Protein AF-A0A1Y0GZU6-F1 (afdb_monomer_lite)

Radius of gyration: 21.4 Å; chains: 1; bounding box: 48×25×56 Å

pLDDT: mean 76.2, std 15.2, range [35.03, 96.12]

Sequence (115 aa):
MNQADWQPNSLERTCLTHLDSPENWENILKRPIPPQTQVLPWTPFLKIFGFNLFLFTVVLGALLSVILVGTSGPQALAEDLPILIGFILISATGVAAYSTHLYRRSWNRRAKSLN

Foldseek 3Di:
DDDPPDDDDPVRLVVLVLCPDQVSVCVPVVDGDDPLPDQDDCVVLVVQLVVQLVVQLVVLVVVVCVVCCVPPNPVSCVVCVVVSSVVSNVVSNVVSVVVSVVVSVVVSVVNVVSD

Secondary structure (DSSP, 8-state):
---------HHHHHHHHHHHSHHHHHHHHSSPPPPTT----SGGGHHHHHHHHHHHHHHHHHHHHHHHHHHHHHHHHHHSHHHHHHHHHHHHHHHHHHHHHHHHHHHHHHTTTT-

Structure (mmCIF, N/CA/C/O backbone):
data_AF-A0A1Y0GZU6-F1
#
_entry.id   AF-A0A1Y0GZU6-F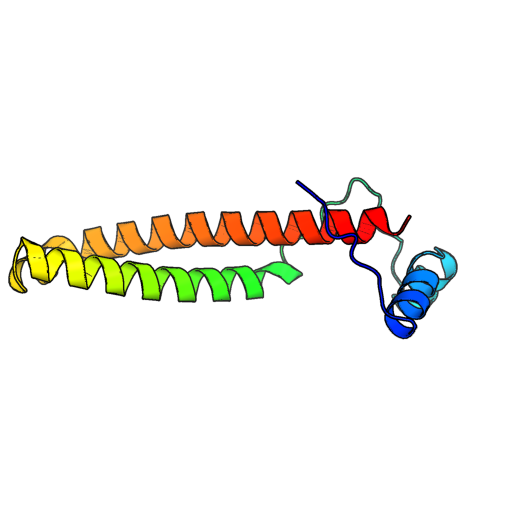1
#
loop_
_atom_site.group_PDB
_atom_site.id
_atom_site.type_symbol
_atom_site.label_atom_id
_atom_site.label_alt_id
_atom_site.label_comp_id
_atom_site.label_asym_id
_atom_site.label_entity_id
_atom_site.label_seq_id
_atom_site.pdbx_PDB_ins_code
_atom_site.Cartn_x
_atom_site.Cartn_y
_atom_site.Cartn_z
_atom_site.occupancy
_atom_site.B_iso_or_equiv
_atom_site.auth_seq_id
_atom_site.auth_comp_id
_atom_site.auth_asym_id
_atom_site.auth_atom_id
_atom_site.pdbx_PDB_model_num
ATOM 1 N N . MET A 1 1 ? -25.570 6.886 -4.836 1.00 35.03 1 MET A N 1
ATOM 2 C CA . MET A 1 1 ? -24.750 5.658 -4.728 1.00 35.03 1 MET A CA 1
ATOM 3 C C . MET A 1 1 ? -25.391 4.802 -3.656 1.00 35.03 1 MET A C 1
ATOM 5 O O . MET A 1 1 ? -25.362 5.208 -2.502 1.00 35.03 1 MET A O 1
ATOM 9 N N . ASN A 1 2 ? -26.035 3.700 -4.039 1.00 37.97 2 ASN A N 1
ATOM 10 C CA . ASN A 1 2 ? -26.651 2.783 -3.083 1.00 37.97 2 ASN A CA 1
ATOM 11 C C . ASN A 1 2 ? -25.528 2.153 -2.257 1.00 37.97 2 ASN A C 1
ATOM 13 O O . ASN A 1 2 ? -24.715 1.400 -2.794 1.00 37.97 2 ASN A O 1
ATOM 17 N N . GLN A 1 3 ? -25.428 2.530 -0.981 1.00 38.47 3 GLN A N 1
ATOM 18 C CA . GLN A 1 3 ? -24.641 1.769 -0.022 1.00 38.47 3 GLN A CA 1
ATOM 19 C C . GLN A 1 3 ? -25.311 0.400 0.043 1.00 38.47 3 GLN A C 1
ATOM 21 O O . GLN A 1 3 ? -26.464 0.298 0.443 1.00 38.47 3 GLN A O 1
ATOM 26 N N . ALA A 1 4 ? -24.641 -0.635 -0.464 1.00 49.12 4 ALA A N 1
ATOM 27 C CA . ALA A 1 4 ? -25.049 -1.992 -0.157 1.00 49.12 4 ALA A CA 1
ATOM 28 C C . ALA A 1 4 ? -24.860 -2.140 1.352 1.00 49.12 4 ALA A C 1
ATOM 30 O O . ALA A 1 4 ? -23.721 -2.224 1.821 1.00 49.12 4 ALA A O 1
ATOM 31 N N . ASP A 1 5 ? -25.965 -2.059 2.090 1.00 56.31 5 ASP A N 1
ATOM 32 C CA . ASP A 1 5 ? -25.990 -2.291 3.524 1.00 56.31 5 ASP A CA 1
ATOM 33 C C . ASP A 1 5 ? -25.448 -3.694 3.754 1.00 56.31 5 ASP A C 1
ATOM 35 O O . ASP A 1 5 ? -26.071 -4.703 3.421 1.00 56.31 5 ASP A O 1
ATOM 39 N N . TRP A 1 6 ? -24.212 -3.754 4.238 1.00 65.50 6 TRP A N 1
ATOM 40 C CA . TRP A 1 6 ? -23.612 -5.008 4.639 1.00 65.50 6 TRP A CA 1
ATOM 41 C C . TRP A 1 6 ? -24.480 -5.587 5.755 1.00 65.50 6 TRP A C 1
ATOM 43 O O . TRP A 1 6 ? -24.621 -4.975 6.812 1.00 65.50 6 TRP A O 1
ATOM 53 N N . GLN A 1 7 ? -25.077 -6.751 5.504 1.00 67.94 7 GLN A N 1
ATOM 54 C CA . GLN A 1 7 ? -25.841 -7.474 6.508 1.00 67.94 7 GLN A CA 1
ATOM 55 C C . GLN A 1 7 ? -24.991 -8.622 7.055 1.00 67.94 7 GLN A C 1
ATOM 57 O O . GLN A 1 7 ? -24.665 -9.534 6.290 1.00 67.94 7 GLN A O 1
ATOM 62 N N . PRO A 1 8 ? -24.627 -8.603 8.350 1.00 69.56 8 PRO A N 1
ATOM 63 C CA . PRO A 1 8 ? -23.884 -9.698 8.949 1.00 69.56 8 PRO A CA 1
ATOM 64 C C . PRO A 1 8 ? -24.717 -10.981 8.943 1.00 69.56 8 PRO A C 1
ATOM 66 O O . PRO A 1 8 ? -25.938 -10.957 9.183 1.00 69.56 8 PRO A O 1
ATOM 69 N N . ASN A 1 9 ? -24.044 -12.107 8.705 1.00 80.38 9 ASN A N 1
ATOM 70 C CA . ASN A 1 9 ? -24.651 -13.429 8.855 1.00 80.38 9 ASN A CA 1
ATOM 71 C C . ASN A 1 9 ? -25.014 -13.696 10.333 1.00 80.38 9 ASN A C 1
ATOM 73 O O . ASN A 1 9 ? -24.649 -12.931 11.224 1.00 80.38 9 ASN A O 1
ATOM 77 N N . SER A 1 10 ? -25.777 -14.754 10.620 1.00 75.38 10 SER A N 1
ATOM 78 C CA . SER A 1 10 ? -26.272 -15.018 11.982 1.00 75.38 10 SER A CA 1
ATOM 79 C C . SER A 1 10 ? -25.149 -15.179 13.010 1.00 75.38 10 SER A C 1
ATOM 81 O O . SER A 1 10 ? -25.259 -14.652 14.113 1.00 75.38 10 SER A O 1
ATOM 83 N N . LEU A 1 11 ? -24.056 -15.842 12.633 1.00 70.50 11 LEU A N 1
ATOM 84 C CA . LEU A 1 11 ? -22.903 -16.070 13.500 1.00 70.50 11 LEU A CA 1
ATOM 85 C C . LEU A 1 11 ? -22.123 -14.774 13.751 1.00 70.50 11 LEU A C 1
ATOM 87 O O . LEU A 1 11 ? -21.788 -14.468 14.892 1.00 70.50 11 LEU A O 1
ATOM 91 N N . GLU A 1 12 ? -21.910 -13.971 12.708 1.00 63.81 12 GLU A N 1
ATOM 92 C CA . GLU A 1 12 ? -21.343 -12.626 12.809 1.00 63.81 12 GLU A CA 1
ATOM 93 C C . GLU A 1 12 ? -22.200 -11.755 13.719 1.00 63.81 12 GLU A C 1
ATOM 95 O O . GLU A 1 12 ? -21.669 -11.114 14.613 1.00 63.81 12 GLU A O 1
ATOM 100 N N . ARG A 1 13 ? -23.526 -11.779 13.565 1.00 71.69 13 ARG A N 1
ATOM 101 C CA . ARG A 1 13 ? -24.443 -10.995 14.394 1.00 71.69 13 ARG A CA 1
ATOM 102 C C . ARG A 1 13 ? -24.331 -11.375 15.869 1.00 71.69 13 ARG A C 1
ATOM 104 O O . ARG A 1 13 ? -24.220 -10.479 16.693 1.00 71.69 13 ARG A O 1
ATOM 111 N N . THR A 1 14 ? -24.274 -12.671 16.187 1.00 67.88 14 THR A N 1
ATOM 112 C CA . THR A 1 14 ? -24.058 -13.164 17.557 1.00 67.88 14 THR A CA 1
ATOM 113 C C . THR A 1 14 ? -22.707 -12.714 18.116 1.00 67.88 14 THR A C 1
ATOM 115 O O . THR A 1 14 ? -22.647 -12.183 19.226 1.00 67.88 14 THR A O 1
ATOM 118 N N . CYS A 1 15 ? -21.625 -12.863 17.345 1.00 63.03 15 CYS A N 1
ATOM 119 C CA . CYS A 1 15 ? -20.302 -12.381 17.741 1.00 63.03 15 CYS A CA 1
ATOM 120 C C . CYS A 1 15 ? -20.290 -10.866 17.979 1.00 63.03 15 CYS A C 1
ATOM 122 O O . CYS A 1 15 ? -19.686 -10.415 18.944 1.00 63.03 15 CYS A O 1
ATOM 124 N N . LEU A 1 16 ? -20.980 -10.094 17.142 1.00 64.12 16 LEU A N 1
ATOM 125 C CA . LEU A 1 16 ? -21.065 -8.639 17.248 1.00 64.12 16 LEU A CA 1
ATOM 126 C C . LEU A 1 16 ? -21.894 -8.208 18.464 1.00 64.12 16 LEU A C 1
ATOM 128 O O . LEU A 1 16 ? -21.409 -7.404 19.246 1.00 64.12 16 LEU A O 1
ATOM 132 N N . THR A 1 17 ? -23.034 -8.849 18.744 1.00 65.56 17 THR A N 1
ATOM 133 C CA . THR A 1 17 ? -23.800 -8.593 19.980 1.00 65.56 17 THR A CA 1
ATOM 134 C C . THR A 1 17 ? -23.023 -8.925 21.256 1.00 65.56 17 THR A C 1
ATOM 136 O O . THR A 1 17 ? -23.220 -8.288 22.290 1.00 65.56 17 THR A O 1
ATOM 139 N N . HIS A 1 18 ? -22.115 -9.906 21.211 1.00 62.78 18 HIS A N 1
ATOM 140 C CA . HIS A 1 18 ? -21.206 -10.171 22.328 1.00 62.78 18 HIS A CA 1
ATOM 141 C C . HIS A 1 18 ? -20.081 -9.135 22.437 1.00 62.78 18 HIS A C 1
ATOM 143 O O . HIS A 1 18 ? -19.516 -8.978 23.512 1.00 62.78 18 HIS A O 1
ATOM 149 N N . LEU A 1 19 ? -19.759 -8.418 21.365 1.00 57.75 19 LEU A N 1
ATOM 150 C CA . LEU A 1 19 ? -18.779 -7.335 21.374 1.00 57.75 19 LEU A CA 1
ATOM 151 C C . LEU A 1 19 ? -19.410 -5.975 21.737 1.00 57.75 19 LEU A C 1
ATOM 153 O O . LEU A 1 19 ? -18.697 -5.107 22.231 1.00 57.75 19 LEU A O 1
ATOM 157 N N . ASP A 1 20 ? -20.723 -5.805 21.562 1.00 59.88 20 ASP A N 1
ATOM 158 C CA . ASP A 1 20 ? -21.439 -4.558 21.884 1.00 59.88 20 ASP A CA 1
ATOM 159 C C . ASP A 1 20 ? -21.714 -4.368 23.383 1.00 59.88 20 ASP A C 1
ATOM 161 O O . ASP A 1 20 ? -21.888 -3.242 23.849 1.00 59.88 20 ASP A O 1
ATOM 165 N N . SER A 1 21 ? -21.741 -5.447 24.173 1.00 64.69 21 SER A N 1
ATOM 166 C CA . SER A 1 21 ? -21.846 -5.325 25.631 1.00 64.69 21 SER A CA 1
ATOM 167 C C . SER A 1 21 ? -20.476 -4.968 26.227 1.00 64.69 21 SER A C 1
ATOM 169 O O . SER A 1 21 ? -19.533 -5.743 26.051 1.00 64.69 21 SER A O 1
ATOM 171 N N . PRO A 1 22 ? -20.351 -3.856 26.982 1.00 61.22 22 PRO A N 1
ATOM 172 C CA . PRO A 1 22 ? -19.117 -3.497 27.684 1.00 61.22 22 PRO A CA 1
ATOM 173 C C . PRO A 1 22 ? -18.596 -4.615 28.583 1.00 61.22 22 PRO A C 1
ATOM 175 O O . PRO A 1 22 ? -17.398 -4.892 28.580 1.00 61.22 22 PRO A O 1
ATOM 178 N N . GLU A 1 23 ? -19.503 -5.307 29.276 1.00 64.56 23 GLU A N 1
ATOM 179 C CA . GLU A 1 23 ? -19.167 -6.447 30.128 1.00 64.56 23 GLU A CA 1
ATOM 180 C C . GLU A 1 23 ? -18.656 -7.635 29.312 1.00 64.56 23 GLU A C 1
ATOM 182 O O . GLU A 1 23 ? -17.663 -8.254 29.684 1.00 64.56 23 GLU A O 1
ATOM 187 N N . ASN A 1 24 ? -19.288 -7.966 28.183 1.00 66.50 24 ASN A N 1
ATOM 188 C CA . ASN A 1 24 ? -18.835 -9.091 27.361 1.00 66.50 24 ASN A CA 1
ATOM 189 C C . ASN A 1 24 ? -17.532 -8.775 26.621 1.00 66.50 24 ASN A C 1
ATOM 191 O O . ASN A 1 24 ? -16.664 -9.640 26.530 1.00 66.50 24 ASN A O 1
ATOM 195 N N . TRP A 1 25 ? -17.352 -7.545 26.139 1.00 63.00 25 TRP A N 1
ATOM 196 C CA . TRP A 1 25 ? -16.103 -7.097 25.530 1.00 63.00 25 TRP A CA 1
ATOM 197 C C . TRP A 1 25 ? -14.941 -7.204 26.521 1.00 63.00 25 TRP A C 1
ATOM 199 O O . TRP A 1 25 ? -13.899 -7.781 26.199 1.00 63.00 25 TRP A O 1
ATOM 209 N N . GLU A 1 26 ? -15.131 -6.720 27.750 1.00 68.25 26 GLU A N 1
ATOM 210 C CA . GLU A 1 26 ? -14.127 -6.828 28.806 1.00 68.25 26 GLU A CA 1
ATOM 211 C C . GLU A 1 26 ? -13.902 -8.286 29.234 1.00 68.25 26 GLU A C 1
ATOM 213 O O . GLU A 1 26 ? -12.757 -8.707 29.377 1.00 68.25 26 GLU A O 1
ATOM 218 N N . ASN A 1 27 ? -14.949 -9.107 29.330 1.00 70.38 27 ASN A N 1
ATOM 219 C CA . ASN A 1 27 ? -14.817 -10.523 29.687 1.00 70.38 27 ASN A CA 1
ATOM 220 C C . ASN A 1 27 ? -14.109 -11.362 28.607 1.00 70.38 27 ASN A C 1
ATOM 222 O O . ASN A 1 27 ? -13.309 -12.241 28.934 1.00 70.38 27 ASN A O 1
ATOM 226 N N . ILE A 1 28 ? -14.371 -11.098 27.323 1.00 64.56 28 ILE A N 1
ATOM 227 C CA . ILE A 1 28 ? -13.819 -11.867 26.195 1.00 64.56 28 ILE A CA 1
ATOM 228 C C . ILE A 1 28 ? -12.404 -11.393 25.853 1.00 64.56 28 ILE A C 1
ATOM 230 O O . ILE A 1 28 ? -11.499 -12.206 25.658 1.00 64.56 28 ILE A O 1
ATOM 234 N N . LEU A 1 29 ? -12.200 -10.076 25.764 1.00 62.03 29 LEU A N 1
ATOM 235 C CA . LEU A 1 29 ? -10.951 -9.485 25.279 1.00 62.03 29 LEU A CA 1
ATOM 236 C C . LEU A 1 29 ? -10.038 -8.990 26.405 1.00 62.03 29 LEU A C 1
ATOM 238 O O . LEU A 1 29 ? -8.890 -8.638 26.121 1.00 62.03 29 LEU A O 1
ATOM 242 N N . LYS A 1 30 ? -10.508 -8.980 27.664 1.00 69.62 30 LYS A N 1
ATOM 243 C CA . LYS A 1 30 ? -9.780 -8.485 28.851 1.00 69.62 30 LYS A CA 1
ATOM 244 C C . LYS A 1 30 ? -9.247 -7.065 28.664 1.00 69.62 30 LYS A C 1
ATOM 246 O O . LYS A 1 30 ? -8.134 -6.744 29.083 1.00 69.62 30 LYS A O 1
ATOM 251 N N . ARG A 1 31 ? -10.003 -6.235 27.940 1.00 58.84 31 ARG A N 1
ATOM 252 C CA . ARG A 1 31 ? -9.632 -4.869 27.550 1.00 58.84 31 ARG A CA 1
ATOM 253 C C . ARG A 1 31 ? -10.863 -3.964 27.573 1.00 58.84 31 ARG A C 1
ATOM 255 O O . ARG A 1 31 ? -11.935 -4.443 27.220 1.00 58.84 31 ARG A O 1
ATOM 262 N N . PRO A 1 32 ? -10.718 -2.669 27.905 1.00 62.25 32 PRO A N 1
ATOM 263 C CA . PRO A 1 32 ? -11.825 -1.719 27.846 1.00 62.25 32 PRO A CA 1
ATOM 264 C C . PRO A 1 32 ? -12.289 -1.490 26.399 1.00 62.25 32 PRO A C 1
ATOM 266 O O . PRO A 1 32 ? -11.489 -1.587 25.459 1.00 62.25 32 PRO A O 1
ATOM 269 N N . ILE A 1 33 ? -13.574 -1.163 26.217 1.00 61.75 33 ILE A N 1
ATOM 270 C CA . ILE A 1 33 ? -14.100 -0.715 24.919 1.00 61.75 33 ILE A CA 1
ATOM 271 C C . ILE A 1 33 ? -13.358 0.568 24.512 1.00 61.75 33 ILE A C 1
ATOM 273 O O . ILE A 1 33 ? -13.329 1.531 25.286 1.00 61.75 33 ILE A O 1
ATOM 277 N N . PRO A 1 34 ? -12.742 0.616 23.317 1.00 57.06 34 PRO A N 1
ATOM 278 C CA . PRO A 1 34 ? -12.058 1.816 22.867 1.00 57.06 34 PRO A CA 1
ATOM 279 C C . PRO A 1 34 ? -13.077 2.949 22.641 1.00 57.06 34 PRO A C 1
ATOM 281 O O . PRO A 1 34 ? -14.099 2.728 21.988 1.00 57.06 34 PRO A O 1
ATOM 284 N N . PRO A 1 35 ? -12.829 4.176 23.141 1.00 59.47 35 PRO A N 1
ATOM 285 C CA . PRO A 1 35 ? -13.713 5.313 22.905 1.00 59.47 35 PRO A CA 1
ATOM 286 C C . PRO A 1 35 ? -13.910 5.559 21.407 1.00 59.47 35 PRO A C 1
ATOM 288 O O . PRO A 1 35 ? -12.996 5.369 20.606 1.00 59.47 35 PRO A O 1
ATOM 291 N N . GLN A 1 36 ? -15.085 6.061 21.013 1.00 54.53 36 GLN A N 1
ATOM 292 C CA . GLN A 1 36 ? -15.426 6.306 19.603 1.00 54.53 36 GLN A CA 1
ATOM 293 C C . GLN A 1 36 ? -14.444 7.254 18.882 1.00 54.53 36 GLN A C 1
ATOM 295 O O . GLN A 1 36 ? -14.406 7.302 17.652 1.00 54.53 36 GLN A O 1
ATOM 300 N N . THR A 1 37 ? -13.621 8.004 19.608 1.00 55.16 37 THR A N 1
ATOM 301 C CA . THR A 1 37 ? -12.568 8.873 19.065 1.00 55.16 37 THR A CA 1
ATOM 302 C C . THR A 1 37 ? -11.258 8.139 18.762 1.00 55.16 37 THR A C 1
ATOM 304 O O . THR A 1 37 ? -10.434 8.656 18.005 1.00 55.16 37 THR A O 1
ATOM 307 N N . GLN A 1 38 ? -11.055 6.925 19.283 1.00 57.66 38 GLN A N 1
ATOM 308 C CA . GLN A 1 38 ? -9.854 6.139 19.028 1.00 57.66 38 GLN A CA 1
ATOM 309 C C . GLN A 1 38 ? -9.905 5.519 17.635 1.00 57.66 38 GLN A C 1
ATOM 311 O O . GLN A 1 38 ? -10.569 4.522 17.359 1.00 57.66 38 GLN A O 1
ATOM 316 N N . VAL A 1 39 ? -9.157 6.131 16.723 1.00 61.38 39 VAL A N 1
ATOM 317 C CA . VAL A 1 39 ? -8.823 5.525 15.439 1.00 61.38 39 VAL A CA 1
ATOM 318 C C . VAL A 1 39 ? -7.943 4.306 15.731 1.00 61.38 39 VAL A C 1
ATOM 320 O O . VAL A 1 39 ? -6.859 4.485 16.287 1.00 61.38 39 VAL A O 1
ATOM 323 N N . LEU A 1 40 ? -8.368 3.094 15.337 1.00 66.75 40 LEU A N 1
ATOM 324 C CA . LEU A 1 40 ? -7.591 1.856 15.539 1.00 66.75 40 LEU A CA 1
ATOM 325 C C . LEU A 1 40 ? -6.106 2.080 15.212 1.00 66.75 40 LEU A C 1
ATOM 327 O O . LEU A 1 40 ? -5.833 2.711 14.192 1.00 66.75 40 LEU A O 1
ATOM 331 N N . PRO A 1 41 ? -5.136 1.623 16.017 1.00 72.25 41 PRO A N 1
ATOM 332 C CA . PRO A 1 41 ? -3.719 1.880 15.752 1.00 72.25 41 PRO A CA 1
ATOM 333 C C . PRO A 1 41 ? -3.278 1.282 14.403 1.00 72.25 41 PRO A C 1
ATOM 335 O O . PRO A 1 41 ? -3.944 0.409 13.853 1.00 72.25 41 PRO A O 1
ATOM 338 N N . TRP A 1 42 ? -2.157 1.751 13.843 1.00 74.94 42 TRP A N 1
ATOM 339 C CA . TRP A 1 42 ? -1.628 1.242 12.562 1.00 74.94 42 TRP A CA 1
ATOM 340 C C . TRP A 1 42 ? -1.023 -0.165 12.660 1.00 74.94 42 TRP A C 1
ATOM 342 O O . TRP A 1 42 ? -0.909 -0.849 11.647 1.00 74.94 42 TRP A O 1
ATOM 352 N N . THR A 1 43 ? -0.669 -0.617 13.864 1.00 79.88 43 THR A N 1
ATOM 353 C CA . THR A 1 43 ? -0.058 -1.927 14.153 1.00 79.88 43 THR A CA 1
ATOM 354 C C . THR A 1 43 ? -0.737 -3.126 13.479 1.00 79.88 43 THR A C 1
ATOM 356 O O . THR A 1 43 ? -0.037 -3.866 12.791 1.00 79.88 43 THR A O 1
ATOM 359 N N . PRO A 1 44 ? -2.065 -3.333 13.571 1.00 78.12 44 PRO A N 1
ATOM 360 C CA . PRO A 1 44 ? -2.735 -4.427 12.858 1.00 78.12 44 PRO A CA 1
ATOM 361 C C . PRO A 1 44 ? -2.728 -4.267 11.329 1.00 78.12 44 PRO A C 1
ATOM 363 O O . PRO A 1 44 ? -2.806 -5.259 10.607 1.00 78.12 44 PRO A O 1
ATOM 366 N N . PHE A 1 45 ? -2.604 -3.039 10.819 1.00 85.44 45 PHE A N 1
ATOM 367 C CA . PHE A 1 45 ? -2.642 -2.739 9.385 1.00 85.44 45 PHE A CA 1
ATOM 368 C C . PHE A 1 45 ? -1.261 -2.762 8.717 1.00 85.44 45 PHE A C 1
ATOM 370 O O . PHE A 1 45 ? -1.191 -2.731 7.492 1.00 85.44 45 PHE A O 1
ATOM 377 N N . LEU A 1 46 ? -0.168 -2.868 9.482 1.00 87.50 46 LEU A N 1
ATOM 378 C CA . LEU A 1 46 ? 1.202 -2.916 8.950 1.00 87.50 46 LEU A CA 1
ATOM 379 C C . LEU A 1 46 ? 1.417 -4.068 7.960 1.00 87.50 46 LEU A C 1
ATOM 381 O O . LEU A 1 46 ? 2.075 -3.880 6.941 1.00 87.50 46 LEU A O 1
ATOM 385 N N . LYS A 1 47 ? 0.812 -5.236 8.208 1.00 87.81 47 LYS A N 1
ATOM 386 C CA . LYS A 1 47 ? 0.871 -6.376 7.274 1.00 87.81 47 LYS A CA 1
ATOM 387 C C . LYS A 1 47 ? 0.181 -6.063 5.943 1.00 87.81 47 LYS A C 1
ATOM 389 O O . L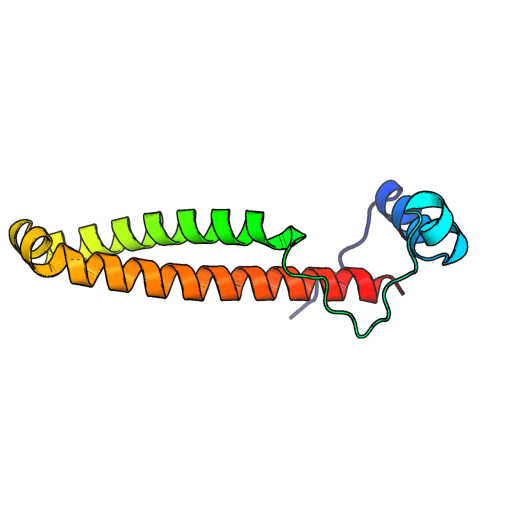YS A 1 47 ? 0.698 -6.405 4.887 1.00 87.81 47 LYS A O 1
ATOM 394 N N . ILE A 1 48 ? -0.963 -5.380 6.001 1.00 87.44 48 ILE A N 1
ATOM 395 C CA . ILE A 1 48 ? -1.741 -4.975 4.822 1.00 87.44 48 ILE A CA 1
ATOM 396 C C . ILE A 1 48 ? -0.987 -3.899 4.041 1.00 87.44 48 ILE A C 1
ATOM 398 O O . ILE A 1 48 ? -0.891 -3.979 2.820 1.00 87.44 48 ILE A O 1
ATOM 402 N N . PHE A 1 49 ? -0.397 -2.932 4.746 1.00 90.81 49 PHE A N 1
ATOM 403 C CA . PHE A 1 49 ? 0.476 -1.932 4.146 1.00 90.81 49 PHE A CA 1
ATOM 404 C C . PHE A 1 49 ? 1.659 -2.581 3.423 1.00 90.81 49 PHE A C 1
ATOM 406 O O . PHE A 1 49 ? 1.877 -2.280 2.256 1.00 90.81 49 PHE A O 1
ATOM 413 N N . GLY A 1 50 ? 2.374 -3.506 4.074 1.00 92.19 50 GLY A N 1
ATOM 414 C CA . GLY A 1 50 ? 3.506 -4.210 3.467 1.00 92.19 50 GLY A CA 1
ATOM 415 C C . GLY A 1 50 ? 3.112 -5.009 2.222 1.00 92.19 50 GLY A C 1
ATOM 416 O O . GLY A 1 50 ? 3.794 -4.935 1.203 1.00 92.19 50 GLY A O 1
ATOM 417 N N . PHE A 1 51 ? 1.974 -5.709 2.266 1.00 93.75 51 PHE A N 1
ATOM 418 C CA . PHE A 1 51 ? 1.439 -6.431 1.110 1.00 93.75 51 PHE A CA 1
ATOM 419 C C . PHE A 1 51 ? 1.094 -5.494 -0.057 1.00 93.75 51 PHE A C 1
ATOM 421 O O . PHE A 1 51 ? 1.501 -5.739 -1.191 1.00 93.75 51 PHE A O 1
ATOM 428 N N . ASN A 1 52 ? 0.397 -4.390 0.224 1.00 92.62 52 ASN A N 1
ATOM 429 C CA . ASN A 1 52 ? 0.063 -3.381 -0.781 1.00 92.62 52 ASN A CA 1
ATOM 430 C C . ASN A 1 52 ? 1.316 -2.723 -1.364 1.00 92.62 52 ASN A C 1
ATOM 432 O O . ASN A 1 52 ? 1.403 -2.542 -2.573 1.00 92.62 52 ASN A O 1
ATOM 436 N N . LEU A 1 53 ? 2.297 -2.392 -0.521 1.00 95.81 53 LEU A N 1
ATOM 437 C CA . LEU A 1 53 ? 3.562 -1.804 -0.950 1.00 95.81 53 LEU A CA 1
ATOM 438 C C . LEU A 1 53 ? 4.294 -2.734 -1.918 1.00 95.81 53 LEU A C 1
ATOM 440 O O . LEU A 1 53 ? 4.724 -2.288 -2.980 1.00 95.81 53 LEU A O 1
ATOM 444 N N . PHE A 1 54 ? 4.385 -4.022 -1.586 1.00 96.12 54 PHE A N 1
ATOM 445 C CA . PHE A 1 54 ? 4.978 -5.025 -2.466 1.00 96.12 54 PHE A CA 1
ATOM 446 C C . PHE A 1 54 ? 4.238 -5.108 -3.807 1.00 96.12 54 PHE A C 1
ATOM 448 O O . PHE A 1 54 ? 4.861 -4.958 -4.857 1.00 96.12 54 PHE A O 1
ATOM 455 N N . LEU A 1 55 ? 2.910 -5.271 -3.782 1.00 95.50 55 LEU A N 1
ATOM 456 C CA . LEU A 1 55 ? 2.103 -5.354 -5.001 1.00 95.50 55 LEU A CA 1
ATOM 457 C C . LEU A 1 55 ? 2.257 -4.117 -5.888 1.00 95.50 55 LEU A C 1
ATOM 459 O O . LEU A 1 55 ? 2.502 -4.251 -7.084 1.00 95.50 55 LEU A O 1
ATOM 463 N N . PHE A 1 56 ? 2.145 -2.914 -5.321 1.00 94.44 56 PHE A N 1
ATOM 464 C CA . PHE A 1 56 ? 2.267 -1.683 -6.100 1.00 94.44 56 PHE A CA 1
ATOM 465 C C . PHE A 1 56 ? 3.678 -1.477 -6.640 1.00 94.44 56 PHE A C 1
ATOM 467 O O . PHE A 1 56 ? 3.815 -1.027 -7.771 1.00 94.44 56 PHE A O 1
ATOM 474 N N . THR A 1 57 ? 4.714 -1.856 -5.889 1.00 95.25 57 THR A N 1
ATOM 475 C CA . THR A 1 57 ? 6.104 -1.809 -6.370 1.00 95.25 57 THR A CA 1
ATOM 476 C C . THR A 1 57 ? 6.283 -2.704 -7.595 1.00 95.25 57 THR A C 1
ATOM 478 O O . THR A 1 57 ? 6.818 -2.257 -8.607 1.00 95.25 57 THR A O 1
ATOM 481 N N . VAL A 1 58 ? 5.782 -3.944 -7.540 1.00 95.31 58 VAL A N 1
ATOM 482 C CA . VAL A 1 58 ? 5.865 -4.897 -8.659 1.00 95.31 58 VAL A CA 1
ATOM 483 C C . VAL A 1 58 ? 5.083 -4.394 -9.874 1.00 95.31 58 VAL A C 1
ATOM 485 O O . VAL A 1 58 ? 5.614 -4.379 -10.982 1.00 95.31 58 VAL A O 1
ATOM 488 N N . VAL A 1 59 ? 3.841 -3.941 -9.676 1.00 95.56 59 VAL A N 1
ATOM 489 C CA . VAL A 1 59 ? 2.977 -3.463 -10.767 1.00 95.56 59 VAL A CA 1
ATOM 490 C C . VAL A 1 59 ? 3.542 -2.200 -11.421 1.00 95.56 59 VAL A C 1
ATOM 492 O O . VAL A 1 59 ? 3.614 -2.136 -12.647 1.00 95.56 59 VAL A O 1
ATOM 495 N N . LEU A 1 60 ? 3.975 -1.212 -10.632 1.00 93.38 60 LEU A N 1
ATOM 496 C CA . LEU A 1 60 ? 4.571 0.021 -11.158 1.00 93.38 60 LEU A CA 1
ATOM 497 C C . LEU A 1 60 ? 5.906 -0.251 -11.853 1.00 93.38 60 LEU A C 1
ATOM 499 O O . LEU A 1 60 ? 6.147 0.301 -12.922 1.00 93.38 60 LEU A O 1
ATOM 503 N N . GLY A 1 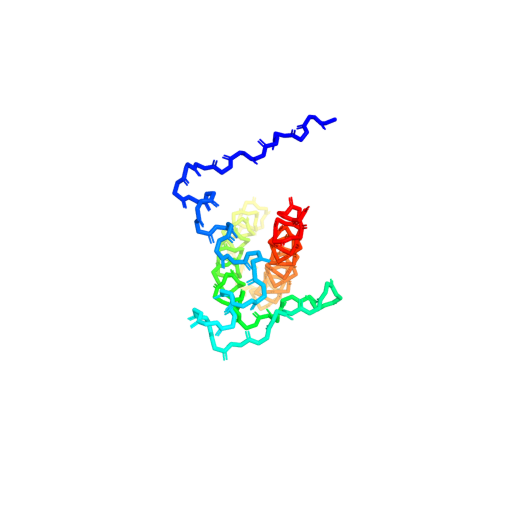61 ? 6.742 -1.129 -11.292 1.00 92.00 61 GLY A N 1
ATOM 504 C CA . GLY A 1 61 ? 7.998 -1.546 -11.912 1.00 92.00 61 GLY A CA 1
ATOM 505 C C . GLY A 1 61 ? 7.793 -2.217 -13.268 1.00 92.00 61 GLY A C 1
ATOM 506 O O . GLY A 1 61 ? 8.469 -1.864 -14.235 1.00 92.00 61 GLY A O 1
ATOM 507 N N . ALA A 1 62 ? 6.820 -3.125 -13.372 1.00 91.88 62 ALA A N 1
ATOM 508 C CA . ALA A 1 62 ? 6.470 -3.765 -14.637 1.00 91.88 62 ALA A CA 1
ATOM 509 C C . ALA A 1 62 ? 5.941 -2.752 -15.665 1.00 91.88 62 ALA A C 1
ATOM 511 O O . ALA A 1 62 ? 6.424 -2.721 -16.795 1.00 91.88 62 ALA A O 1
ATOM 512 N N . LEU A 1 63 ? 4.999 -1.887 -15.269 1.00 92.12 63 LEU A N 1
ATOM 513 C CA . LEU A 1 63 ? 4.431 -0.856 -16.145 1.00 92.12 63 LEU A CA 1
ATOM 514 C C . LEU A 1 63 ? 5.501 0.097 -16.678 1.00 92.12 63 LEU A C 1
ATOM 516 O O . LEU A 1 63 ? 5.571 0.331 -17.882 1.00 92.12 63 LEU A O 1
ATOM 520 N N . LEU A 1 64 ? 6.350 0.622 -15.797 1.00 87.38 64 LEU A N 1
ATOM 521 C CA . LEU A 1 64 ? 7.400 1.555 -16.189 1.00 87.38 64 LEU A CA 1
ATOM 522 C C . LEU A 1 64 ? 8.453 0.894 -17.073 1.00 87.38 64 LEU A C 1
ATOM 524 O O . LEU A 1 64 ? 8.877 1.510 -18.043 1.00 87.38 64 LEU A O 1
ATOM 528 N N . SER A 1 65 ? 8.817 -0.364 -16.808 1.00 85.56 65 SER A N 1
ATOM 529 C CA . SER A 1 65 ? 9.747 -1.099 -17.674 1.00 85.56 65 SER A CA 1
ATOM 530 C C . SER A 1 65 ? 9.187 -1.267 -19.087 1.00 85.56 65 SER A C 1
ATOM 532 O O . SER A 1 65 ? 9.897 -1.045 -20.063 1.00 85.56 65 SER A O 1
ATOM 534 N N . VAL A 1 66 ? 7.899 -1.606 -19.208 1.00 87.94 66 VAL A N 1
ATOM 535 C CA . VAL A 1 66 ? 7.223 -1.735 -20.509 1.00 87.94 66 VAL A CA 1
ATOM 536 C C . VAL A 1 66 ? 7.192 -0.400 -21.252 1.00 87.94 66 VAL A C 1
ATOM 538 O O . VAL A 1 66 ? 7.518 -0.360 -22.437 1.00 87.94 66 VAL A O 1
ATOM 541 N N . ILE A 1 67 ? 6.834 0.689 -20.565 1.00 86.75 67 ILE A N 1
ATOM 542 C CA . ILE A 1 67 ? 6.789 2.030 -21.163 1.00 86.75 67 ILE A CA 1
ATOM 543 C C . ILE A 1 67 ? 8.180 2.431 -21.656 1.00 86.75 67 ILE A C 1
ATOM 545 O O . ILE A 1 67 ? 8.328 2.812 -22.812 1.00 86.75 67 ILE A O 1
ATOM 549 N N . LEU A 1 68 ? 9.199 2.295 -20.807 1.00 83.81 68 LEU A N 1
ATOM 550 C CA . LEU A 1 68 ? 10.543 2.784 -21.096 1.00 83.81 68 LEU A CA 1
ATOM 551 C C . LEU A 1 68 ? 11.215 2.004 -22.237 1.00 83.81 68 LEU A C 1
ATOM 553 O O . LEU A 1 68 ? 11.809 2.609 -23.128 1.00 83.81 68 LEU A O 1
ATOM 557 N N . VAL A 1 69 ? 11.066 0.672 -22.265 1.00 84.19 69 VAL A N 1
ATOM 558 C CA . VAL A 1 69 ? 11.539 -0.152 -23.394 1.00 84.19 69 VAL A CA 1
ATOM 559 C C . VAL A 1 69 ? 10.796 0.214 -24.678 1.00 84.19 69 VAL A C 1
ATOM 561 O O . VAL A 1 69 ? 11.416 0.285 -25.738 1.00 84.19 69 VAL A O 1
ATOM 564 N N . GLY A 1 70 ? 9.487 0.466 -24.589 1.00 83.94 70 GLY A N 1
ATOM 565 C CA . GLY A 1 70 ? 8.652 0.826 -25.733 1.00 83.94 70 GLY A CA 1
ATOM 566 C C . GLY A 1 70 ? 8.959 2.202 -26.331 1.00 83.94 70 GLY A C 1
ATOM 567 O O . GLY A 1 70 ? 8.814 2.369 -27.539 1.00 83.94 70 GLY A O 1
ATOM 568 N N . THR A 1 71 ? 9.387 3.178 -25.524 1.00 84.06 71 THR A N 1
ATOM 569 C CA . THR A 1 71 ? 9.665 4.549 -25.992 1.00 84.06 71 THR A CA 1
ATOM 570 C C . THR A 1 71 ? 11.127 4.798 -26.334 1.00 84.06 71 THR A C 1
ATOM 572 O O . THR A 1 71 ? 11.414 5.542 -27.267 1.00 84.06 71 THR A O 1
ATOM 575 N N . SER A 1 72 ? 12.043 4.206 -25.569 1.00 81.75 72 SER A N 1
ATOM 576 C CA . SER A 1 72 ? 13.451 4.623 -25.532 1.00 81.75 72 SER A CA 1
ATOM 577 C C . SER A 1 72 ? 14.426 3.462 -25.755 1.00 81.75 72 SER A C 1
ATOM 579 O O . SER A 1 72 ? 15.638 3.667 -25.802 1.00 81.75 72 SER A O 1
ATOM 581 N N . GLY A 1 73 ? 13.914 2.238 -25.911 1.00 79.88 73 GLY A N 1
ATOM 582 C CA . GLY A 1 73 ? 14.721 1.032 -26.050 1.00 79.88 73 GLY A CA 1
ATOM 583 C C . GLY A 1 73 ? 15.357 0.561 -24.731 1.00 79.88 73 GLY A C 1
ATOM 584 O O . GLY A 1 73 ? 15.277 1.227 -23.699 1.00 79.88 73 GLY A O 1
ATOM 585 N N . PRO A 1 74 ? 15.997 -0.621 -24.732 1.00 76.56 74 PRO A N 1
ATOM 586 C CA . PRO A 1 74 ? 16.483 -1.265 -23.509 1.00 76.56 74 PRO A CA 1
ATOM 587 C C . PRO A 1 74 ? 17.678 -0.559 -22.843 1.00 76.56 74 PRO A C 1
ATOM 589 O O . PRO A 1 74 ? 17.916 -0.773 -21.658 1.00 76.56 74 PRO A O 1
ATOM 592 N N . GLN A 1 75 ? 18.424 0.284 -23.565 1.00 77.50 75 GLN A N 1
ATOM 593 C CA . GLN A 1 75 ? 19.596 0.997 -23.031 1.00 77.50 75 GLN A CA 1
ATOM 594 C C . GLN A 1 75 ? 19.216 2.146 -22.087 1.00 77.50 75 GLN A C 1
ATOM 596 O O . GLN A 1 75 ? 19.866 2.318 -21.058 1.00 77.50 75 GLN A O 1
ATOM 601 N N . ALA A 1 76 ? 18.110 2.846 -22.360 1.00 71.12 76 ALA A N 1
ATOM 602 C CA . ALA A 1 76 ? 17.596 3.910 -21.491 1.00 71.12 76 ALA A CA 1
ATOM 603 C C . ALA A 1 76 ? 17.223 3.403 -20.084 1.00 71.12 76 ALA A C 1
ATOM 605 O O . ALA A 1 76 ? 17.282 4.135 -19.101 1.00 71.12 76 ALA A O 1
ATOM 606 N N . LEU A 1 77 ? 16.888 2.115 -19.970 1.00 70.31 77 LEU A N 1
ATOM 607 C CA . LEU A 1 77 ? 16.507 1.484 -18.707 1.00 70.31 77 LEU A CA 1
ATOM 608 C C . LEU A 1 77 ? 17.677 1.330 -17.735 1.00 70.31 77 LEU A C 1
ATOM 610 O O . LEU A 1 77 ? 17.453 1.306 -16.529 1.00 70.31 77 LEU A O 1
ATOM 614 N N . ALA A 1 78 ? 18.909 1.246 -18.242 1.00 73.94 78 ALA A N 1
ATOM 615 C CA . ALA A 1 78 ? 20.106 1.148 -17.415 1.00 73.94 78 ALA A CA 1
ATOM 616 C C . ALA A 1 78 ? 20.564 2.518 -16.889 1.00 73.94 78 ALA A C 1
ATOM 618 O O . ALA A 1 78 ? 21.004 2.606 -15.743 1.00 73.94 78 ALA A O 1
ATOM 619 N N . GLU A 1 79 ? 20.440 3.572 -17.700 1.00 78.81 79 GLU A N 1
ATOM 620 C CA . GLU A 1 79 ? 20.875 4.929 -17.339 1.00 78.81 79 GLU A CA 1
ATOM 621 C C . GLU A 1 79 ? 19.966 5.558 -16.272 1.00 78.81 79 GLU A C 1
ATOM 623 O O . GLU A 1 79 ? 20.456 6.112 -15.288 1.00 78.81 79 GLU A O 1
ATOM 628 N N . ASP A 1 80 ? 18.648 5.371 -16.396 1.00 80.44 80 ASP A N 1
ATOM 629 C CA . ASP A 1 80 ? 17.659 5.978 -15.495 1.00 80.44 80 ASP A CA 1
ATOM 630 C C . ASP A 1 80 ? 17.244 5.077 -14.319 1.00 80.44 80 ASP A C 1
ATOM 632 O O . ASP A 1 80 ? 16.391 5.454 -13.507 1.00 80.44 80 ASP A O 1
ATOM 636 N N . LEU A 1 81 ? 17.843 3.887 -14.184 1.00 80.62 81 LEU A N 1
ATOM 637 C CA . LEU A 1 81 ? 17.426 2.869 -13.213 1.00 80.62 81 LEU A CA 1
ATOM 638 C C . LEU A 1 81 ? 17.310 3.390 -11.765 1.00 80.62 81 LEU A C 1
ATOM 640 O O . LEU A 1 81 ? 16.298 3.100 -11.119 1.00 80.62 81 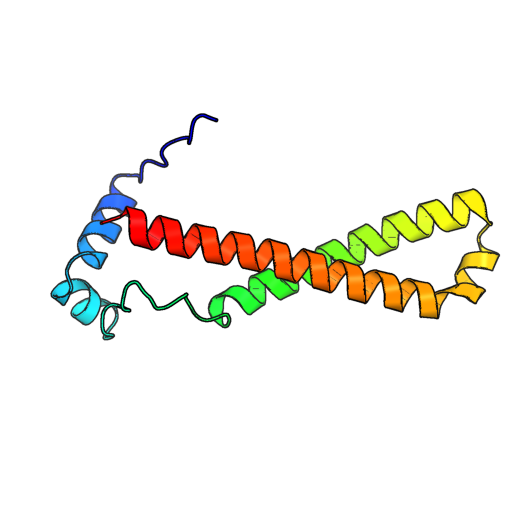LEU A O 1
ATOM 644 N N . PRO A 1 82 ? 18.267 4.174 -11.221 1.00 84.94 82 PRO A N 1
ATOM 645 C CA . PRO A 1 82 ? 18.169 4.664 -9.845 1.00 84.94 82 PRO A CA 1
ATOM 646 C C . PRO A 1 82 ? 16.993 5.628 -9.642 1.00 84.94 82 PRO A C 1
ATOM 648 O O . PRO A 1 82 ? 16.294 5.557 -8.629 1.00 84.94 82 PRO A O 1
ATOM 651 N N . ILE A 1 83 ? 16.751 6.506 -10.620 1.00 86.94 83 ILE A N 1
ATOM 652 C CA . ILE A 1 83 ? 15.651 7.478 -10.597 1.00 86.94 83 ILE A CA 1
ATOM 653 C C . ILE A 1 83 ? 14.318 6.735 -10.704 1.00 86.94 83 ILE A C 1
ATOM 655 O O . ILE A 1 83 ? 13.385 7.015 -9.947 1.00 86.94 83 ILE A O 1
ATOM 659 N N . LEU A 1 84 ? 14.254 5.733 -11.584 1.00 85.62 84 LEU A N 1
ATOM 660 C CA . LEU A 1 84 ? 13.086 4.885 -11.782 1.00 85.62 84 LEU A CA 1
ATOM 661 C C . LEU A 1 84 ? 12.711 4.134 -10.499 1.00 85.62 84 LEU A C 1
ATOM 663 O O . LEU A 1 84 ? 11.553 4.161 -10.083 1.00 85.62 84 LEU A O 1
ATOM 667 N N . ILE A 1 85 ? 13.692 3.514 -9.835 1.00 88.88 85 ILE A N 1
ATOM 668 C CA . ILE A 1 85 ? 13.495 2.817 -8.557 1.00 88.88 85 ILE A CA 1
ATOM 669 C C . ILE A 1 85 ? 12.980 3.789 -7.490 1.00 88.88 85 ILE A C 1
ATOM 671 O O . ILE A 1 85 ? 12.018 3.473 -6.787 1.00 88.88 85 ILE A O 1
ATOM 675 N N . GLY A 1 86 ? 13.579 4.979 -7.386 1.00 90.69 86 GLY A N 1
ATOM 676 C CA . GLY A 1 86 ? 13.138 6.009 -6.447 1.00 90.69 86 GLY A CA 1
ATOM 677 C C . GLY A 1 86 ? 11.681 6.418 -6.675 1.00 90.69 86 GLY A C 1
ATOM 678 O O . GLY A 1 86 ? 10.885 6.432 -5.733 1.00 90.69 86 GLY A O 1
ATOM 679 N N . PHE A 1 87 ? 11.307 6.677 -7.930 1.00 91.31 87 PHE A N 1
ATOM 680 C CA . PHE A 1 87 ? 9.938 7.023 -8.304 1.00 91.31 87 PHE A CA 1
ATOM 681 C C . PHE A 1 87 ? 8.951 5.897 -7.965 1.00 91.31 87 PHE A C 1
ATOM 683 O O . PHE A 1 87 ? 7.941 6.146 -7.306 1.00 91.31 87 PHE A O 1
ATOM 690 N N . ILE A 1 88 ? 9.275 4.650 -8.330 1.00 93.94 88 ILE A N 1
ATOM 691 C CA . ILE A 1 88 ? 8.452 3.472 -8.019 1.00 93.94 88 ILE A CA 1
ATOM 692 C C . ILE A 1 88 ? 8.214 3.367 -6.514 1.00 93.94 88 ILE A C 1
ATOM 694 O O . ILE A 1 88 ? 7.069 3.218 -6.092 1.00 93.94 88 ILE A O 1
ATOM 698 N N . LEU A 1 89 ? 9.268 3.464 -5.701 1.00 94.00 89 LEU A N 1
ATOM 699 C CA . LEU A 1 89 ? 9.160 3.315 -4.251 1.00 94.00 89 LEU A CA 1
ATOM 700 C C . LEU A 1 89 ? 8.315 4.423 -3.619 1.00 94.00 89 LEU A C 1
ATOM 702 O O . LEU A 1 89 ? 7.460 4.128 -2.781 1.00 94.00 89 LEU A O 1
ATOM 706 N N . ILE A 1 90 ? 8.506 5.681 -4.027 1.00 95.38 90 ILE A N 1
ATOM 707 C CA . ILE A 1 90 ? 7.731 6.818 -3.508 1.00 95.38 90 ILE A CA 1
ATOM 708 C C . ILE A 1 90 ? 6.253 6.667 -3.881 1.00 95.38 90 ILE A C 1
ATOM 710 O O . ILE A 1 90 ? 5.380 6.754 -3.011 1.00 95.38 90 ILE A O 1
ATOM 714 N N . SER A 1 91 ? 5.958 6.385 -5.152 1.00 94.50 91 SER A N 1
ATOM 715 C CA . SER A 1 91 ? 4.587 6.205 -5.629 1.00 94.50 91 SER A CA 1
ATOM 716 C C . SER A 1 91 ? 3.915 4.990 -4.988 1.00 94.50 91 SER A C 1
ATOM 718 O O . SER A 1 91 ? 2.800 5.112 -4.477 1.00 94.50 91 SER A O 1
ATOM 720 N N . ALA A 1 92 ? 4.592 3.840 -4.937 1.00 95.19 92 ALA A N 1
ATOM 721 C CA . ALA A 1 92 ? 4.072 2.628 -4.308 1.00 95.19 92 ALA A CA 1
ATOM 722 C C . ALA A 1 92 ? 3.783 2.848 -2.818 1.00 95.19 92 ALA A C 1
ATOM 724 O O . ALA A 1 92 ? 2.730 2.439 -2.332 1.00 95.19 92 ALA A O 1
ATOM 725 N N . THR A 1 93 ? 4.668 3.554 -2.108 1.00 95.88 93 THR A N 1
ATOM 726 C CA . THR A 1 93 ? 4.476 3.916 -0.697 1.00 95.88 93 THR A CA 1
ATOM 727 C C . THR A 1 93 ? 3.259 4.812 -0.508 1.00 95.88 93 THR A C 1
ATOM 729 O O . THR A 1 93 ? 2.428 4.533 0.357 1.00 95.88 93 THR A O 1
ATOM 732 N N . GLY A 1 94 ? 3.109 5.853 -1.332 1.00 94.38 94 GLY A N 1
ATOM 733 C CA . GLY A 1 94 ? 1.964 6.761 -1.268 1.00 94.38 94 GLY A CA 1
ATOM 734 C C . GLY A 1 94 ? 0.634 6.038 -1.492 1.00 94.38 94 GLY A C 1
ATOM 735 O O . GLY A 1 94 ? -0.294 6.176 -0.690 1.00 94.38 94 GLY A O 1
ATOM 736 N N . VAL A 1 95 ? 0.555 5.205 -2.534 1.00 93.69 95 VAL A N 1
ATOM 737 C CA . VAL A 1 95 ? -0.664 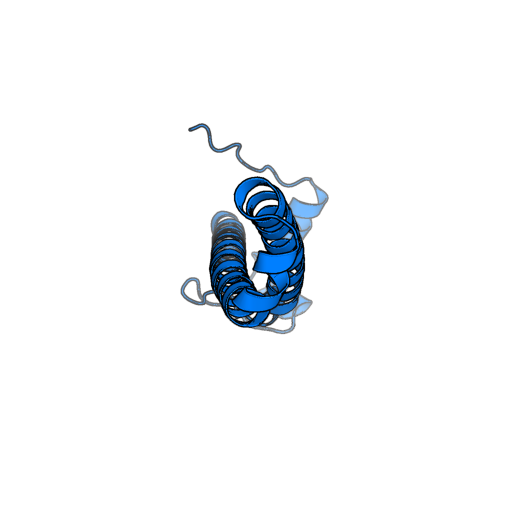4.446 -2.856 1.00 93.69 95 VAL A CA 1
ATOM 738 C C . VAL A 1 95 ? -0.946 3.376 -1.795 1.00 93.69 95 VAL A C 1
ATOM 740 O O . VAL A 1 95 ? -2.092 3.242 -1.366 1.00 93.69 95 VAL A O 1
ATOM 743 N N . ALA A 1 96 ? 0.076 2.671 -1.298 1.00 93.38 96 ALA A N 1
ATOM 744 C CA . ALA A 1 96 ? -0.065 1.694 -0.214 1.00 93.38 96 ALA A CA 1
ATOM 745 C C . ALA A 1 96 ? -0.541 2.335 1.094 1.00 93.38 96 ALA A C 1
ATOM 747 O O . ALA A 1 96 ? -1.403 1.786 1.787 1.00 93.38 96 ALA A O 1
ATOM 748 N N . ALA A 1 97 ? -0.006 3.505 1.444 1.00 91.94 97 ALA A N 1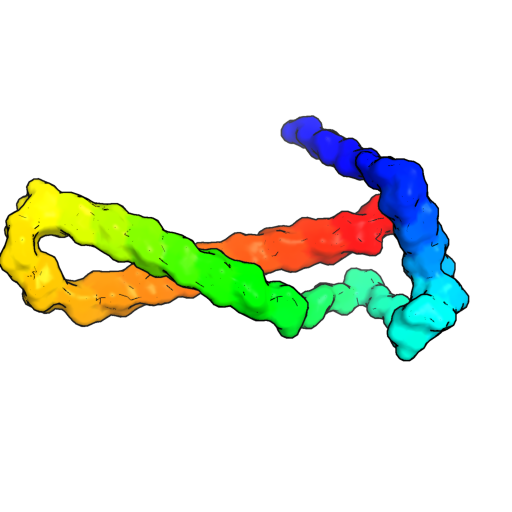
ATOM 749 C CA . ALA A 1 97 ? -0.421 4.243 2.630 1.00 91.94 97 ALA A CA 1
ATOM 750 C C . ALA A 1 97 ? -1.873 4.713 2.496 1.00 91.94 97 ALA A C 1
ATOM 752 O O . ALA A 1 97 ? -2.666 4.543 3.426 1.00 91.94 97 ALA A O 1
ATOM 753 N N . TYR A 1 98 ? -2.246 5.244 1.330 1.00 92.69 98 TYR A N 1
ATOM 754 C CA . TYR A 1 98 ? -3.604 5.702 1.058 1.00 92.69 98 TYR A CA 1
ATOM 755 C C . TYR A 1 98 ? -4.623 4.554 1.077 1.00 92.69 98 TYR A C 1
ATOM 757 O O . TYR A 1 98 ? -5.645 4.650 1.759 1.00 92.69 98 TYR A O 1
ATOM 765 N N . SER A 1 99 ? -4.335 3.435 0.408 1.00 91.25 99 SER A N 1
ATOM 766 C CA . SER A 1 99 ? -5.219 2.263 0.408 1.00 91.25 99 SER A CA 1
ATOM 767 C C . SER A 1 99 ? -5.395 1.695 1.818 1.00 91.25 99 SER A C 1
ATOM 769 O O . SER A 1 99 ? -6.516 1.414 2.248 1.00 91.25 99 SER A O 1
ATOM 771 N N . THR A 1 100 ? -4.307 1.615 2.588 1.00 89.62 100 THR A N 1
ATOM 772 C CA . THR A 1 100 ? -4.345 1.155 3.981 1.00 89.62 100 THR A CA 1
ATOM 773 C C . THR A 1 100 ? -5.121 2.127 4.869 1.00 89.62 100 THR A C 1
ATOM 775 O O . THR A 1 100 ? -5.894 1.699 5.727 1.00 89.62 100 THR A O 1
ATOM 778 N N . HIS A 1 101 ? -4.995 3.435 4.634 1.00 86.38 101 HIS A N 1
ATOM 779 C CA . HIS A 1 101 ? -5.792 4.449 5.317 1.00 86.38 101 HIS A CA 1
ATOM 780 C C . HIS A 1 101 ? -7.292 4.283 5.036 1.00 86.38 101 HIS A C 1
ATOM 782 O O . HIS A 1 101 ? -8.092 4.302 5.974 1.00 86.38 101 HIS A O 1
ATOM 788 N N . LEU A 1 102 ? -7.690 4.077 3.776 1.00 85.94 102 LEU A N 1
ATOM 789 C CA . LEU A 1 102 ? -9.088 3.825 3.413 1.00 85.94 102 LEU A CA 1
ATOM 790 C C . LEU A 1 102 ? -9.618 2.546 4.063 1.00 85.94 102 LEU A C 1
ATOM 792 O O . LEU A 1 102 ? -10.726 2.544 4.604 1.00 85.94 102 LEU A O 1
ATOM 796 N N . TYR A 1 103 ? -8.814 1.484 4.069 1.00 83.75 103 TYR A N 1
ATOM 797 C CA . TYR A 1 103 ? -9.165 0.223 4.710 1.00 83.75 103 TYR A CA 1
ATOM 798 C C . TYR A 1 103 ? -9.375 0.404 6.219 1.00 83.75 103 TYR A C 1
ATOM 800 O O . TYR A 1 103 ? -10.429 0.051 6.748 1.00 83.75 103 TYR A O 1
ATOM 808 N N . ARG A 1 104 ? -8.436 1.069 6.901 1.00 82.19 104 ARG A N 1
ATOM 809 C CA . ARG A 1 104 ? -8.537 1.440 8.322 1.00 82.19 104 ARG A CA 1
ATOM 810 C C . ARG A 1 104 ? -9.776 2.289 8.602 1.00 82.19 104 ARG A C 1
ATOM 812 O O . ARG A 1 104 ? -10.482 2.051 9.580 1.00 82.19 104 ARG A O 1
ATOM 819 N N . ARG A 1 105 ? -10.075 3.273 7.749 1.00 80.44 105 ARG A N 1
ATOM 820 C CA . ARG A 1 105 ? -11.270 4.121 7.872 1.00 80.44 105 ARG A CA 1
ATOM 821 C C . ARG A 1 105 ? -12.559 3.315 7.708 1.00 80.44 105 ARG A C 1
ATOM 823 O O . ARG A 1 105 ? -13.503 3.554 8.455 1.00 80.44 105 ARG A O 1
ATOM 830 N N . SER A 1 106 ? -12.600 2.380 6.761 1.00 78.00 106 SER A N 1
ATOM 831 C CA . SER A 1 106 ? -13.750 1.500 6.532 1.00 78.00 106 SER A CA 1
ATOM 832 C C . SER A 1 106 ? -13.992 0.579 7.728 1.00 78.00 106 SER A C 1
ATOM 834 O O . SER A 1 106 ? -15.110 0.512 8.227 1.00 78.00 106 SER A O 1
ATOM 836 N N . TRP A 1 107 ? -12.934 -0.026 8.275 1.00 76.44 107 TRP A N 1
ATOM 837 C CA . TRP A 1 107 ? -13.010 -0.828 9.500 1.00 76.44 107 TRP A CA 1
ATOM 838 C C . TRP A 1 107 ? -13.483 -0.022 10.707 1.00 76.44 107 TRP A C 1
ATOM 840 O O . TRP A 1 107 ? -14.405 -0.448 11.393 1.00 76.44 107 TRP A O 1
ATOM 850 N N . ASN A 1 108 ? -12.935 1.178 10.917 1.00 71.44 108 ASN A N 1
ATOM 851 C CA . ASN A 1 108 ? -13.409 2.077 11.971 1.00 71.44 108 ASN A CA 1
ATOM 852 C C . ASN A 1 108 ? -14.881 2.470 11.787 1.00 71.44 108 ASN A C 1
ATOM 854 O O . ASN A 1 108 ? -15.567 2.689 12.774 1.00 71.44 108 ASN A O 1
ATOM 858 N N . ARG A 1 109 ? -15.369 2.605 10.546 1.00 67.94 109 ARG A N 1
ATOM 859 C CA . ARG A 1 109 ? -16.787 2.883 10.277 1.00 67.94 109 ARG A CA 1
ATOM 860 C C . ARG A 1 109 ? -17.663 1.675 10.578 1.00 67.94 109 ARG A C 1
ATOM 862 O O . ARG A 1 109 ? -18.651 1.849 11.271 1.00 67.94 109 ARG A O 1
ATOM 869 N N . ARG A 1 110 ? -17.287 0.481 10.114 1.00 66.44 110 ARG A N 1
ATOM 870 C CA . ARG A 1 110 ? -18.044 -0.758 10.356 1.00 66.44 110 ARG A CA 1
ATOM 871 C C . ARG A 1 110 ? -18.115 -1.102 11.838 1.00 66.44 110 ARG A C 1
ATOM 873 O O . ARG A 1 110 ? -19.192 -1.379 12.330 1.00 66.44 110 ARG A O 1
ATOM 880 N N . ALA A 1 111 ? -17.000 -0.978 12.557 1.00 61.22 111 ALA A N 1
ATOM 881 C CA . ALA A 1 111 ? -16.967 -1.153 14.008 1.00 61.22 111 ALA A CA 1
ATOM 882 C C . ALA A 1 111 ? -17.837 -0.129 14.765 1.00 61.22 111 ALA A C 1
ATOM 884 O O . ALA A 1 111 ? -18.186 -0.367 15.911 1.00 61.22 111 ALA A O 1
ATOM 885 N N . LYS A 1 112 ? -18.174 1.013 14.147 1.00 56.84 112 LYS A N 1
ATOM 886 C CA . LYS A 1 112 ? -19.021 2.057 14.747 1.00 56.84 112 LYS A CA 1
ATOM 887 C C . LYS A 1 112 ? -20.484 1.988 14.325 1.00 56.84 112 LYS A C 1
ATOM 889 O O . LYS A 1 112 ? -21.325 2.357 15.127 1.00 56.84 112 LYS A O 1
ATOM 894 N N . SER A 1 113 ? -20.779 1.560 13.094 1.00 47.84 113 SER A N 1
ATOM 895 C CA . SER A 1 113 ? -22.145 1.394 12.567 1.00 47.84 113 SER A CA 1
ATOM 896 C C . SER A 1 113 ? -22.832 0.120 13.063 1.00 47.84 113 SER A C 1
ATOM 898 O O . SER A 1 113 ? -23.869 -0.259 12.533 1.00 47.84 113 SER A O 1
ATOM 900 N N . LEU A 1 114 ? -22.183 -0.590 13.982 1.00 45.88 114 LEU A N 1
ATOM 901 C CA . LEU A 1 114 ? -22.740 -1.712 14.723 1.00 45.88 114 LEU A CA 1
ATOM 902 C C . LEU A 1 114 ? -23.378 -1.274 16.054 1.00 45.88 114 LEU A C 1
ATOM 904 O O . LEU A 1 114 ? -24.053 -2.088 16.667 1.00 45.88 114 LEU A O 1
ATOM 908 N N . ASN A 1 115 ? -23.234 0.006 16.433 1.00 40.47 115 ASN A N 1
ATOM 909 C CA . ASN A 1 115 ? -24.115 0.684 17.395 1.00 40.47 115 ASN A CA 1
ATOM 910 C C . ASN A 1 115 ? -25.350 1.248 16.685 1.00 40.47 115 ASN A C 1
ATOM 912 O O . ASN A 1 115 ? -26.393 1.385 17.358 1.00 40.47 115 ASN A O 1
#